Protein AF-A0A940NXD2-F1 (afdb_monomer_lite)

Foldseek 3Di:
DDDPPPPPLVPLDQPDPALVSLLVSCPVQDDPVLSVVLVVVLVPDDDRVVSNVSSVVSNVVSSVVVVPPDD

pLDDT: mean 74.36, std 18.46, range [37.12, 93.81]

Radius of gyration: 14.74 Å; chains: 1; bounding box: 46×25×30 Å

Sequence (71 aa):
MHRTRNQNRGSFQLHGETIPELLHAVKMVLSDRQYHELCAAVNETAGYVNKRGLIFAAVQSRIKREEGCLE

Secondary structure (DSSP, 8-state):
----------------SSHHHHHHHHHTTS-HHHHHHHHHHHHHS-SHHHHHHHHHHHHHHHHHHHT----

Structure (mmCIF, N/CA/C/O backbone):
data_AF-A0A940NXD2-F1
#
_entry.id   AF-A0A940NXD2-F1
#
loop_
_atom_site.group_PDB
_atom_site.id
_atom_site.type_symbol
_atom_site.label_atom_id
_atom_site.label_alt_id
_atom_site.label_comp_id
_atom_site.label_asym_id
_atom_site.label_entity_id
_atom_site.label_seq_id
_atom_site.pdbx_PDB_ins_code
_atom_site.Cartn_x
_atom_site.Cartn_y
_atom_site.Cartn_z
_atom_site.occupancy
_atom_site.B_iso_or_equiv
_atom_site.auth_seq_id
_atom_site.auth_comp_id
_atom_site.auth_asym_id
_atom_site.auth_atom_id
_atom_site.pdbx_PDB_model_num
ATOM 1 N N . MET A 1 1 ? 38.101 3.666 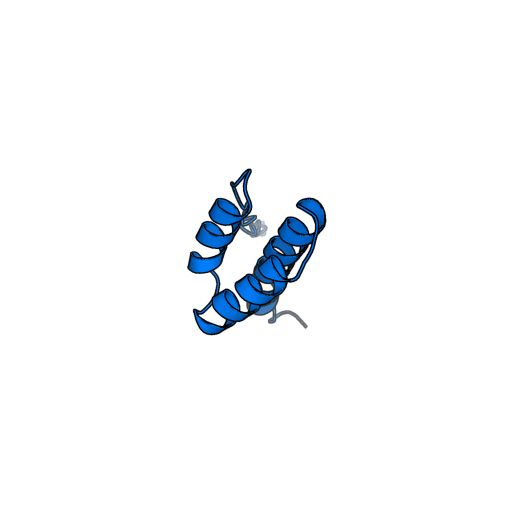-23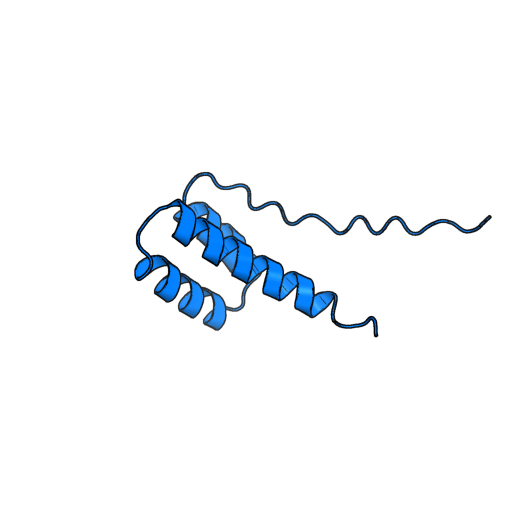.592 1.00 42.06 1 MET A N 1
ATOM 2 C CA . MET A 1 1 ? 37.255 4.525 -22.734 1.00 42.06 1 MET A CA 1
ATOM 3 C C . MET A 1 1 ? 35.923 3.817 -22.542 1.00 42.06 1 MET A C 1
ATOM 5 O O . MET A 1 1 ? 35.136 3.754 -23.479 1.00 42.06 1 MET A O 1
ATOM 9 N N . HIS A 1 2 ? 35.731 3.166 -21.394 1.00 48.75 2 HIS A N 1
ATOM 10 C CA . HIS A 1 2 ? 34.522 2.394 -21.106 1.00 48.75 2 HIS A CA 1
ATOM 11 C C . HIS A 1 2 ? 33.325 3.343 -20.999 1.00 48.75 2 HIS A C 1
ATOM 13 O O . HIS A 1 2 ? 33.320 4.239 -20.160 1.00 48.75 2 HIS A O 1
ATOM 19 N N . ARG A 1 3 ? 32.326 3.169 -21.874 1.00 44.72 3 ARG A N 1
ATOM 20 C CA . ARG A 1 3 ? 31.027 3.835 -21.742 1.00 44.72 3 ARG A CA 1
ATOM 21 C C . ARG A 1 3 ? 30.349 3.251 -20.509 1.00 44.72 3 ARG A C 1
ATOM 23 O O . ARG A 1 3 ? 29.834 2.137 -20.559 1.00 44.72 3 ARG A O 1
ATOM 30 N N . THR A 1 4 ? 30.381 3.983 -19.404 1.00 51.50 4 THR A N 1
ATOM 31 C CA . THR A 1 4 ? 29.573 3.701 -18.222 1.00 51.50 4 THR A CA 1
ATOM 32 C C . THR A 1 4 ? 28.119 3.682 -18.681 1.00 51.50 4 THR A C 1
ATOM 34 O O . THR A 1 4 ? 27.556 4.713 -19.049 1.00 51.50 4 THR A O 1
ATOM 37 N N . ARG A 1 5 ? 27.529 2.485 -18.751 1.00 45.75 5 ARG A N 1
ATOM 38 C CA . ARG A 1 5 ? 26.099 2.280 -18.969 1.00 45.75 5 ARG A CA 1
ATOM 39 C C . ARG A 1 5 ? 25.411 2.872 -17.747 1.00 45.75 5 ARG A C 1
ATOM 41 O O . ARG A 1 5 ? 25.237 2.187 -16.747 1.00 45.75 5 ARG A O 1
ATOM 48 N N . ASN A 1 6 ? 25.112 4.169 -17.817 1.00 49.06 6 ASN A N 1
ATOM 49 C CA . ASN A 1 6 ? 24.196 4.847 -16.919 1.00 49.06 6 ASN A CA 1
ATOM 50 C C . ASN A 1 6 ? 22.886 4.070 -17.018 1.00 49.06 6 ASN A C 1
ATOM 52 O O . ASN A 1 6 ? 22.116 4.242 -17.964 1.00 49.06 6 ASN A O 1
ATOM 56 N N . GLN A 1 7 ? 22.706 3.116 -16.106 1.00 49.44 7 GLN A N 1
ATOM 57 C CA . GLN A 1 7 ? 21.422 2.518 -15.827 1.00 49.44 7 GLN A CA 1
ATOM 58 C C . GLN A 1 7 ? 20.574 3.678 -15.319 1.00 49.44 7 GLN A C 1
ATOM 60 O O . GLN A 1 7 ? 20.517 3.951 -14.123 1.00 49.44 7 GLN A O 1
ATOM 65 N N . ASN A 1 8 ? 19.942 4.391 -16.250 1.00 45.12 8 ASN A N 1
ATOM 66 C CA . ASN A 1 8 ? 18.733 5.128 -15.963 1.00 45.12 8 ASN A CA 1
ATOM 67 C C . ASN A 1 8 ? 17.709 4.059 -15.570 1.00 45.12 8 ASN A C 1
ATOM 69 O O . ASN A 1 8 ? 16.930 3.589 -16.397 1.00 45.12 8 ASN A O 1
ATOM 73 N N . ARG A 1 9 ? 17.837 3.573 -14.328 1.00 49.03 9 ARG A N 1
ATOM 74 C CA . ARG A 1 9 ? 16.834 2.817 -13.597 1.00 49.03 9 ARG A CA 1
ATOM 75 C C . ARG A 1 9 ? 15.634 3.731 -13.620 1.00 49.03 9 ARG A C 1
ATOM 77 O O . ARG A 1 9 ? 15.591 4.670 -12.832 1.00 49.03 9 ARG A O 1
ATOM 84 N N . GLY A 1 10 ? 14.766 3.537 -14.611 1.00 45.78 10 GLY A N 1
ATOM 85 C CA . GLY A 1 10 ? 13.582 4.351 -14.806 1.00 45.78 10 GLY A CA 1
ATOM 86 C C . GLY A 1 10 ? 12.851 4.371 -13.481 1.00 45.78 10 GLY A C 1
ATOM 87 O O . GLY A 1 10 ? 12.283 3.365 -13.065 1.00 45.78 10 GLY A O 1
ATOM 88 N N . SER A 1 11 ? 12.975 5.479 -12.758 1.00 53.66 11 SER A N 1
ATOM 89 C CA . SER A 1 11 ? 12.308 5.662 -11.489 1.00 53.66 11 SER A CA 1
ATOM 90 C C . SER A 1 11 ? 10.835 5.676 -11.834 1.00 53.66 11 SER A C 1
ATOM 92 O O . SER A 1 11 ? 10.348 6.670 -12.372 1.00 53.66 11 SER A O 1
ATOM 94 N N . PHE A 1 12 ? 10.155 4.551 -11.621 1.00 57.31 12 PHE A N 1
ATOM 95 C CA . PHE A 1 12 ? 8.720 4.463 -11.811 1.00 57.31 12 PHE A CA 1
ATOM 96 C C . PHE A 1 12 ? 8.089 5.408 -10.789 1.00 57.31 12 PHE A C 1
ATOM 98 O O . PHE A 1 12 ? 7.932 5.079 -9.612 1.00 57.31 12 PHE A O 1
ATOM 105 N N . GLN A 1 13 ? 7.846 6.644 -11.216 1.00 58.66 13 GLN A N 1
ATOM 106 C CA . GLN A 1 13 ? 7.230 7.666 -10.396 1.00 58.66 13 GLN A CA 1
ATOM 107 C C . GLN A 1 13 ? 5.729 7.466 -10.497 1.00 58.66 13 GLN A C 1
ATOM 109 O O . GLN A 1 13 ? 5.115 7.709 -11.533 1.00 58.66 13 GLN A O 1
ATOM 114 N N . LEU A 1 14 ? 5.144 6.995 -9.399 1.00 65.12 14 LEU A N 1
ATOM 115 C CA . LEU A 1 14 ? 3.703 7.017 -9.225 1.00 65.12 14 LEU A CA 1
ATOM 116 C C . LEU A 1 14 ? 3.263 8.484 -9.127 1.00 65.12 14 LEU A C 1
ATOM 118 O O . LEU A 1 14 ? 3.325 9.093 -8.057 1.00 65.12 14 LEU A O 1
ATOM 122 N N . HIS A 1 15 ? 2.862 9.053 -10.261 1.00 62.25 15 HIS A N 1
ATOM 123 C CA . HIS A 1 15 ? 2.181 10.338 -10.331 1.00 62.25 15 HIS A CA 1
ATOM 124 C C . HIS A 1 15 ? 0.713 10.114 -9.964 1.00 62.25 15 HIS A C 1
ATOM 126 O O . HIS A 1 15 ? -0.058 9.586 -10.756 1.00 62.25 15 HIS A O 1
ATOM 132 N N . GLY A 1 16 ? 0.353 10.449 -8.728 1.00 64.88 16 GLY A N 1
ATOM 133 C CA . GLY A 1 16 ? -1.017 10.370 -8.239 1.00 64.88 16 GLY A CA 1
ATOM 134 C C . GLY A 1 16 ? -1.114 10.967 -6.842 1.00 64.88 16 GLY A C 1
ATOM 135 O O . GLY A 1 16 ? -0.372 10.581 -5.935 1.00 64.88 16 GLY A O 1
ATOM 136 N N . GLU A 1 17 ? -2.018 11.925 -6.666 1.00 72.00 17 GLU A N 1
ATOM 137 C CA . GLU A 1 17 ? -2.250 12.577 -5.370 1.00 72.00 17 GLU A CA 1
ATOM 138 C C . GLU A 1 17 ? -3.258 11.790 -4.521 1.00 72.00 17 GLU A C 1
ATOM 140 O O . GLU A 1 17 ? -3.262 11.882 -3.293 1.00 72.00 17 GLU A O 1
ATOM 145 N N . THR A 1 18 ? -4.072 10.940 -5.152 1.00 85.62 18 THR A N 1
ATOM 146 C CA . THR A 1 18 ? -5.125 10.167 -4.487 1.00 85.62 18 THR A CA 1
ATOM 147 C C . THR A 1 18 ? -4.901 8.656 -4.599 1.00 85.62 18 THR A C 1
ATOM 149 O O . THR A 1 18 ? -4.293 8.155 -5.543 1.00 85.62 18 THR A O 1
ATOM 152 N N . ILE A 1 19 ? -5.412 7.899 -3.621 1.00 88.31 19 ILE A N 1
ATOM 153 C CA . ILE A 1 19 ? -5.361 6.426 -3.609 1.00 88.31 19 ILE A CA 1
ATOM 154 C C . ILE A 1 19 ? -5.886 5.776 -4.905 1.00 88.31 19 ILE A C 1
ATOM 156 O O . ILE A 1 19 ? -5.200 4.885 -5.404 1.00 88.31 19 ILE A O 1
ATOM 160 N N . PRO A 1 20 ? -7.041 6.173 -5.480 1.00 86.88 20 PRO A N 1
ATOM 161 C CA . PRO A 1 20 ? -7.521 5.570 -6.724 1.00 86.88 20 PRO A CA 1
ATOM 162 C C . PRO A 1 20 ? -6.593 5.821 -7.920 1.00 86.88 20 PRO A C 1
ATOM 164 O O . PRO A 1 20 ? -6.415 4.912 -8.727 1.00 86.88 20 PRO A O 1
ATOM 167 N N . GLU A 1 21 ? -5.956 6.993 -8.022 1.00 87.81 21 GLU A N 1
ATOM 168 C CA . GLU A 1 21 ? -4.969 7.248 -9.084 1.00 87.81 21 GLU A CA 1
ATOM 169 C C . GLU A 1 21 ? -3.729 6.371 -8.933 1.00 87.81 21 GLU A C 1
ATOM 171 O O . GLU A 1 21 ? -3.274 5.748 -9.893 1.00 87.81 21 GLU A O 1
ATOM 176 N N . LEU A 1 22 ? -3.228 6.247 -7.701 1.00 86.94 22 LEU A N 1
ATOM 177 C CA . LEU A 1 22 ? -2.114 5.356 -7.400 1.00 86.94 22 LEU A CA 1
ATOM 178 C C . LEU A 1 22 ? -2.472 3.896 -7.723 1.00 86.94 22 LEU A C 1
ATOM 180 O O . LEU A 1 22 ? -1.666 3.199 -8.332 1.00 86.94 22 LEU A O 1
ATOM 184 N N . LEU A 1 23 ? -3.685 3.440 -7.385 1.00 87.88 23 LEU A N 1
ATOM 185 C CA . LEU A 1 23 ? -4.178 2.104 -7.741 1.00 87.88 23 LEU A CA 1
ATOM 186 C C . LEU A 1 23 ? -4.259 1.905 -9.265 1.00 87.88 23 LEU A C 1
ATOM 188 O O . LEU A 1 23 ? -3.847 0.864 -9.775 1.00 87.88 23 LEU A O 1
ATOM 192 N N . HIS A 1 24 ? -4.719 2.907 -10.014 1.00 87.44 24 HIS A N 1
ATOM 193 C CA . HIS A 1 24 ? -4.745 2.835 -11.474 1.00 87.44 24 HIS A CA 1
ATOM 194 C C . HIS A 1 24 ? -3.331 2.6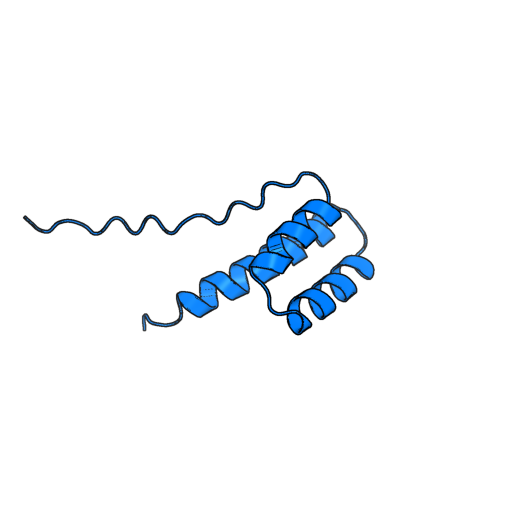60 -12.045 1.00 87.44 24 HIS A C 1
ATOM 196 O O . HIS A 1 24 ? -3.099 1.763 -12.857 1.00 87.44 24 HIS A O 1
ATOM 202 N N . ALA A 1 25 ? -2.371 3.459 -11.575 1.00 84.31 25 ALA A N 1
ATOM 203 C CA . ALA A 1 25 ? -0.989 3.386 -12.037 1.00 84.31 25 ALA A CA 1
ATOM 204 C C . ALA A 1 25 ? -0.361 2.010 -11.762 1.00 84.31 25 ALA A C 1
ATOM 206 O O . ALA A 1 25 ? 0.294 1.440 -12.634 1.00 84.31 25 ALA A O 1
ATOM 207 N N . VAL A 1 26 ? -0.602 1.422 -10.585 1.00 85.12 26 VAL A N 1
ATOM 208 C CA . VAL A 1 26 ? -0.052 0.094 -10.258 1.00 85.12 26 VAL A CA 1
ATOM 209 C C . VAL A 1 26 ? -0.743 -1.049 -10.984 1.00 85.12 26 VAL A C 1
ATOM 211 O O . VAL A 1 26 ? -0.106 -2.078 -11.195 1.00 85.12 26 VAL A O 1
ATOM 214 N N . LYS A 1 27 ? -1.998 -0.890 -11.422 1.00 86.00 27 LYS A N 1
ATOM 215 C CA . LYS A 1 27 ? -2.684 -1.887 -12.257 1.00 86.00 27 LYS A CA 1
ATOM 216 C C . LYS A 1 27 ? -1.951 -2.132 -13.579 1.00 86.00 27 LYS A C 1
ATOM 218 O O . LYS A 1 27 ? -1.993 -3.239 -14.097 1.00 86.00 27 LYS A O 1
ATOM 223 N N . MET A 1 28 ? -1.247 -1.127 -14.103 1.00 81.12 28 MET A N 1
ATOM 224 C CA . MET A 1 28 ? -0.437 -1.275 -15.318 1.00 81.12 28 MET A CA 1
ATOM 225 C C . MET A 1 28 ? 0.852 -2.081 -15.097 1.00 81.12 28 MET A C 1
ATOM 227 O O . MET A 1 28 ? 1.454 -2.542 -16.061 1.00 81.12 28 MET A O 1
ATOM 231 N N . VAL A 1 29 ? 1.282 -2.245 -13.843 1.00 80.88 29 VAL A N 1
ATOM 232 C CA . VAL A 1 29 ? 2.559 -2.882 -13.466 1.00 80.88 29 VAL A CA 1
ATOM 233 C C . VAL A 1 29 ? 2.341 -4.237 -12.786 1.00 80.88 29 VAL A C 1
ATOM 235 O O . VAL A 1 29 ? 3.189 -5.128 -12.836 1.00 80.88 29 VAL A O 1
ATOM 238 N N . LEU A 1 30 ? 1.204 -4.405 -12.113 1.00 83.56 30 LEU A N 1
ATOM 239 C CA . LEU A 1 30 ? 0.838 -5.603 -11.372 1.00 83.56 30 LEU A CA 1
ATOM 240 C C . LEU A 1 30 ? -0.080 -6.497 -12.205 1.00 83.56 30 LEU A C 1
ATOM 242 O O . LEU A 1 30 ? -0.952 -6.036 -12.928 1.00 83.56 30 LEU A O 1
ATOM 246 N N . SER A 1 31 ? 0.066 -7.807 -12.033 1.00 86.12 31 SER A N 1
ATOM 247 C CA . SER A 1 31 ? -0.916 -8.777 -12.530 1.00 86.12 31 SER A CA 1
ATOM 248 C C . SER A 1 31 ? -2.249 -8.615 -11.787 1.00 86.12 31 SER A C 1
ATOM 250 O O . SER A 1 31 ? -2.226 -8.316 -10.591 1.00 86.12 31 SER A O 1
ATOM 252 N N . ASP A 1 32 ? -3.384 -8.920 -12.429 1.00 87.94 32 ASP A N 1
ATOM 253 C CA . ASP A 1 32 ? -4.733 -8.802 -11.836 1.00 87.94 32 ASP A CA 1
ATOM 254 C C . ASP A 1 32 ? -4.844 -9.379 -10.420 1.00 87.94 32 ASP A C 1
ATOM 256 O O . ASP A 1 32 ? -5.392 -8.736 -9.530 1.00 87.94 32 ASP A O 1
ATOM 260 N N . ARG A 1 33 ? -4.258 -10.559 -10.174 1.00 89.25 33 ARG A N 1
ATOM 261 C CA . ARG A 1 33 ? -4.259 -11.182 -8.841 1.00 89.25 33 ARG A CA 1
ATOM 262 C C . ARG A 1 33 ? -3.586 -10.303 -7.783 1.00 89.25 33 ARG A C 1
ATOM 264 O O . ARG A 1 33 ? -4.161 -10.077 -6.726 1.00 89.25 33 ARG A O 1
ATOM 271 N N . GLN A 1 34 ? -2.401 -9.773 -8.082 1.00 88.12 34 GLN A N 1
ATOM 272 C CA . GLN A 1 34 ? -1.679 -8.918 -7.137 1.00 88.12 34 GLN A CA 1
ATOM 273 C C . GLN A 1 34 ? -2.324 -7.551 -6.974 1.00 88.12 34 GLN A C 1
ATOM 275 O O . GLN A 1 34 ? -2.293 -6.991 -5.883 1.00 88.12 34 GLN A O 1
ATOM 280 N N . TYR A 1 35 ? -2.925 -7.025 -8.039 1.00 90.19 35 TYR A N 1
AT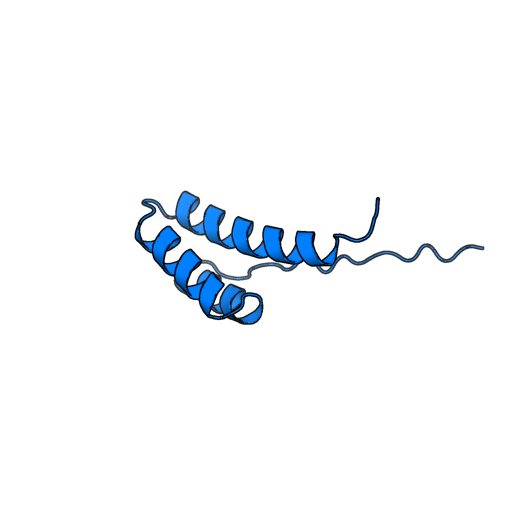OM 281 C CA . TYR A 1 35 ? -3.736 -5.823 -7.947 1.00 90.19 35 TYR A CA 1
ATOM 282 C C . TYR A 1 35 ? -4.925 -6.030 -6.995 1.00 90.19 35 TYR A C 1
ATOM 284 O O . TYR A 1 35 ? -5.187 -5.176 -6.152 1.00 90.19 35 TYR A O 1
ATOM 292 N N . HIS A 1 36 ? -5.601 -7.181 -7.070 1.00 91.81 36 HIS A N 1
ATOM 293 C CA . HIS A 1 36 ? -6.730 -7.501 -6.195 1.00 91.81 36 HIS A CA 1
ATOM 294 C C . HIS A 1 36 ? -6.306 -7.637 -4.724 1.00 91.81 36 HIS A C 1
ATOM 296 O O . HIS A 1 36 ? -6.945 -7.055 -3.850 1.00 91.81 36 HIS A O 1
ATOM 302 N N . GLU A 1 37 ? -5.201 -8.343 -4.457 1.00 91.69 37 GLU A N 1
ATOM 303 C CA . GLU A 1 37 ? -4.629 -8.476 -3.107 1.00 91.69 37 GLU A CA 1
ATOM 304 C C . GLU A 1 37 ? -4.200 -7.116 -2.537 1.00 91.69 37 GLU A C 1
ATOM 306 O O . GLU A 1 37 ? -4.500 -6.795 -1.386 1.00 91.69 37 GLU A O 1
ATOM 311 N N . LEU A 1 38 ? -3.563 -6.273 -3.357 1.00 91.38 38 LEU A N 1
ATOM 312 C CA . LEU A 1 38 ? -3.198 -4.915 -2.965 1.00 91.38 38 LEU A CA 1
ATOM 313 C C . LEU A 1 38 ? -4.435 -4.062 -2.669 1.00 91.38 38 LEU A C 1
ATOM 315 O O . LEU A 1 38 ? -4.447 -3.322 -1.690 1.00 91.38 38 LEU A O 1
ATOM 319 N N . CYS A 1 39 ? -5.475 -4.158 -3.498 1.00 91.44 39 CYS A N 1
ATOM 320 C CA . CYS A 1 39 ? -6.708 -3.403 -3.313 1.00 91.44 39 CYS A CA 1
ATOM 321 C C . CYS A 1 39 ? -7.409 -3.784 -2.002 1.00 91.44 39 CYS A C 1
ATOM 323 O O . CYS A 1 39 ? -7.869 -2.894 -1.288 1.00 91.44 39 CYS A O 1
ATOM 325 N N . ALA A 1 40 ? -7.444 -5.076 -1.657 1.00 93.81 40 ALA A N 1
ATOM 326 C CA . ALA A 1 40 ? -7.962 -5.546 -0.373 1.00 93.81 40 ALA A CA 1
ATOM 327 C C . ALA A 1 40 ? -7.147 -4.969 0.798 1.00 93.81 40 ALA A C 1
ATOM 329 O O . ALA A 1 40 ? -7.709 -4.286 1.653 1.00 93.81 40 ALA A O 1
ATOM 330 N N . ALA A 1 41 ? -5.816 -5.097 0.755 1.00 91.69 41 ALA A N 1
ATOM 331 C CA . ALA A 1 41 ? -4.934 -4.573 1.798 1.00 91.69 41 ALA A CA 1
ATOM 332 C C . ALA A 1 41 ? -5.050 -3.046 1.970 1.00 91.69 41 ALA A C 1
ATOM 334 O O . ALA A 1 41 ? -5.072 -2.534 3.090 1.00 91.69 41 ALA A O 1
ATOM 335 N N . VAL A 1 42 ? -5.160 -2.295 0.870 1.00 91.06 42 VAL A N 1
ATOM 336 C CA . VAL A 1 42 ? -5.377 -0.838 0.883 1.00 91.06 42 VAL A CA 1
ATOM 337 C C . VAL A 1 42 ? -6.752 -0.482 1.449 1.00 91.06 42 VAL A C 1
ATOM 339 O O . VAL A 1 42 ? -6.886 0.547 2.110 1.00 91.06 42 VAL A O 1
ATOM 342 N N . ASN A 1 43 ? -7.774 -1.301 1.202 1.00 92.25 43 ASN A N 1
ATOM 343 C CA . ASN A 1 43 ? -9.112 -1.089 1.743 1.00 92.25 43 ASN A CA 1
ATOM 344 C C . ASN A 1 43 ? -9.170 -1.349 3.258 1.00 92.25 43 ASN A C 1
ATOM 346 O O . ASN A 1 43 ? -9.776 -0.565 3.983 1.00 92.25 43 ASN A O 1
ATOM 350 N N . GLU A 1 44 ? -8.497 -2.399 3.730 1.00 93.75 44 GLU A N 1
ATOM 351 C CA . GLU A 1 44 ? -8.402 -2.759 5.153 1.00 93.75 44 GLU A CA 1
ATOM 352 C C . GLU A 1 44 ? -7.501 -1.804 5.953 1.00 93.75 44 GLU A C 1
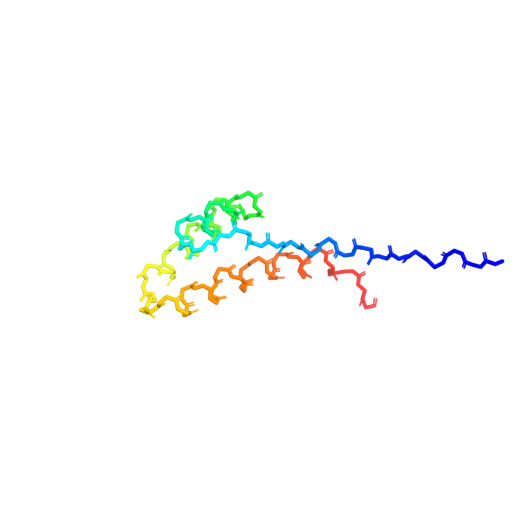ATOM 354 O O . GLU A 1 44 ? -7.674 -1.617 7.157 1.00 93.75 44 GLU A O 1
ATOM 359 N N . THR A 1 45 ? -6.545 -1.159 5.287 1.00 92.62 45 THR A N 1
ATOM 360 C CA . THR A 1 45 ? -5.620 -0.223 5.928 1.00 92.62 45 THR A CA 1
ATOM 361 C C . THR A 1 45 ? -6.288 1.118 6.203 1.00 92.62 45 THR A C 1
ATOM 363 O O . THR A 1 45 ? -6.793 1.773 5.298 1.00 92.62 45 THR A O 1
ATOM 366 N N . ALA A 1 46 ? -6.233 1.603 7.441 1.00 91.00 46 ALA A N 1
ATOM 367 C CA . ALA A 1 46 ? -6.675 2.954 7.773 1.00 91.00 46 ALA A CA 1
ATOM 368 C C . ALA A 1 46 ? -5.566 3.994 7.523 1.00 91.00 46 ALA A C 1
ATOM 370 O O . ALA A 1 46 ? -4.381 3.727 7.716 1.00 91.00 46 ALA A O 1
ATOM 371 N N . GLY A 1 47 ? -5.962 5.209 7.137 1.00 90.56 47 GLY A N 1
ATOM 372 C CA . GLY A 1 47 ? -5.046 6.339 6.960 1.00 90.56 47 GLY A CA 1
ATOM 373 C C . GLY A 1 47 ? -4.393 6.414 5.576 1.00 90.56 47 GLY A C 1
ATOM 374 O O . GLY A 1 47 ? -3.855 5.445 5.045 1.00 90.56 47 GLY A O 1
ATOM 375 N N . TYR A 1 48 ? -4.421 7.611 4.986 1.00 86.50 48 TYR A N 1
ATOM 376 C CA . TYR A 1 48 ? -3.904 7.866 3.638 1.00 86.50 48 TYR A CA 1
ATOM 377 C C . TYR A 1 48 ? -2.411 7.527 3.493 1.00 86.50 48 TYR A C 1
ATOM 379 O O . TYR A 1 48 ? -2.017 6.903 2.511 1.00 86.50 48 TYR A O 1
ATOM 387 N N . VAL A 1 49 ? -1.590 7.886 4.487 1.00 87.69 49 VAL A N 1
ATOM 388 C CA . VAL A 1 49 ? -0.136 7.647 4.466 1.00 87.69 49 VAL A CA 1
ATOM 389 C C . VAL A 1 49 ? 0.177 6.150 4.393 1.00 87.69 49 VAL A C 1
ATOM 391 O O . VAL A 1 49 ? 0.978 5.734 3.557 1.00 87.69 49 VAL A O 1
ATOM 394 N N . ASN A 1 50 ? -0.506 5.331 5.197 1.00 90.25 50 ASN A N 1
ATOM 395 C CA . ASN A 1 50 ? -0.304 3.882 5.211 1.00 90.25 50 ASN A CA 1
ATOM 396 C C . ASN A 1 50 ? -0.787 3.235 3.907 1.00 90.25 50 ASN A C 1
ATOM 398 O O . ASN A 1 50 ? -0.067 2.427 3.321 1.00 90.25 50 ASN A O 1
ATOM 402 N N . LYS A 1 51 ? -1.961 3.647 3.404 1.00 91.31 51 LYS A N 1
ATOM 403 C CA . LYS A 1 51 ? -2.477 3.202 2.099 1.00 91.31 51 LYS A CA 1
ATOM 404 C C . LYS A 1 51 ? -1.489 3.507 0.972 1.00 91.31 51 LYS A C 1
ATOM 406 O O . LYS A 1 51 ? -1.176 2.633 0.168 1.00 91.31 51 LYS A O 1
ATOM 411 N N . ARG A 1 52 ? -0.952 4.731 0.940 1.00 87.12 52 ARG A N 1
ATOM 412 C CA . ARG A 1 52 ? 0.056 5.151 -0.041 1.00 87.12 52 ARG A CA 1
ATOM 413 C C . ARG A 1 52 ? 1.327 4.308 0.077 1.00 87.12 52 ARG A C 1
ATOM 415 O O . ARG A 1 52 ? 1.827 3.833 -0.937 1.00 87.12 52 ARG A O 1
ATOM 422 N N . GLY A 1 53 ? 1.810 4.062 1.295 1.00 88.06 53 GLY A N 1
ATOM 423 C CA . GLY A 1 53 ? 2.985 3.224 1.547 1.00 88.06 53 GLY A CA 1
ATOM 424 C C . GLY A 1 53 ? 2.857 1.803 0.987 1.00 88.06 53 GLY A C 1
ATOM 425 O O . GLY A 1 53 ? 3.777 1.331 0.322 1.00 88.06 53 GLY A O 1
ATOM 426 N N . LEU A 1 54 ? 1.703 1.151 1.176 1.00 90.19 54 LEU A N 1
ATOM 427 C CA . LEU A 1 54 ? 1.441 -0.191 0.636 1.00 90.19 54 LEU A CA 1
ATOM 428 C C . LEU A 1 54 ? 1.517 -0.237 -0.892 1.00 90.19 54 LEU A C 1
ATOM 430 O O . LEU A 1 54 ? 2.138 -1.138 -1.457 1.00 90.19 54 LEU A O 1
ATOM 434 N N . ILE A 1 55 ? 0.931 0.756 -1.562 1.00 89.00 55 ILE A N 1
ATOM 435 C CA . ILE A 1 55 ? 0.924 0.833 -3.027 1.00 89.00 55 ILE A CA 1
ATOM 436 C C . ILE A 1 55 ? 2.351 1.005 -3.565 1.00 89.00 55 ILE A C 1
ATOM 438 O O . ILE A 1 55 ? 2.764 0.291 -4.480 1.00 89.00 55 ILE A O 1
ATOM 442 N N . PHE A 1 56 ? 3.144 1.886 -2.949 1.00 84.62 56 PHE A N 1
ATOM 443 C CA . PHE A 1 56 ? 4.554 2.065 -3.306 1.00 84.62 56 PHE A CA 1
ATOM 444 C C . PHE A 1 56 ? 5.392 0.806 -3.040 1.00 84.62 56 PHE A C 1
ATOM 446 O O . PHE A 1 56 ? 6.238 0.448 -3.861 1.00 84.62 56 PHE A O 1
ATOM 453 N N . ALA A 1 57 ? 5.158 0.114 -1.922 1.00 85.81 57 ALA A N 1
ATOM 454 C CA . ALA A 1 57 ? 5.865 -1.119 -1.587 1.00 85.81 57 ALA A CA 1
ATOM 455 C C . ALA A 1 57 ? 5.570 -2.249 -2.590 1.00 85.81 57 ALA A C 1
ATOM 457 O O . ALA A 1 57 ? 6.479 -2.996 -2.962 1.00 85.81 57 ALA A O 1
ATOM 458 N N . ALA A 1 58 ? 4.329 -2.348 -3.077 1.00 85.12 58 ALA A N 1
ATOM 459 C CA . ALA A 1 58 ? 3.937 -3.336 -4.081 1.00 85.12 58 ALA A CA 1
ATOM 460 C C . ALA A 1 58 ? 4.651 -3.121 -5.426 1.00 85.12 58 ALA A C 1
ATOM 462 O O . ALA A 1 58 ? 5.151 -4.076 -6.023 1.00 85.12 58 ALA A O 1
ATOM 463 N N . VAL A 1 59 ? 4.775 -1.866 -5.868 1.00 80.81 59 VAL A N 1
ATOM 464 C CA . VAL A 1 59 ? 5.516 -1.512 -7.092 1.00 80.81 59 VAL A CA 1
ATOM 465 C C . VAL A 1 59 ? 7.007 -1.758 -6.928 1.00 80.81 59 VAL A C 1
ATOM 467 O O . VAL A 1 59 ? 7.617 -2.401 -7.779 1.00 80.81 59 VAL A O 1
ATOM 470 N N . GLN A 1 60 ? 7.599 -1.316 -5.815 1.00 80.38 60 GLN A N 1
ATOM 471 C CA . GLN A 1 60 ? 9.016 -1.570 -5.551 1.00 80.38 60 GLN A CA 1
ATOM 472 C C . GLN A 1 60 ? 9.331 -3.066 -5.511 1.00 80.38 60 GLN A C 1
ATOM 474 O O . GLN A 1 60 ? 10.359 -3.486 -6.034 1.00 80.38 60 GLN A O 1
ATOM 479 N N . SER A 1 61 ? 8.438 -3.883 -4.951 1.00 78.50 61 SER A N 1
ATOM 480 C CA . SER A 1 61 ? 8.605 -5.339 -4.920 1.00 78.50 61 SER A CA 1
ATOM 481 C C . SER A 1 61 ? 8.586 -5.966 -6.317 1.00 78.50 61 SER A C 1
ATOM 483 O O . SER A 1 61 ? 9.265 -6.967 -6.536 1.00 78.50 61 SER A O 1
ATOM 485 N N . ARG A 1 62 ? 7.855 -5.385 -7.278 1.00 74.38 62 ARG A N 1
ATOM 486 C CA . ARG A 1 62 ? 7.903 -5.808 -8.686 1.00 74.38 62 ARG A CA 1
ATOM 487 C C . ARG A 1 62 ? 9.190 -5.388 -9.373 1.00 74.38 62 ARG A C 1
ATOM 489 O O . ARG A 1 62 ? 9.855 -6.243 -9.944 1.00 74.38 62 ARG A O 1
ATOM 496 N N . ILE A 1 63 ? 9.574 -4.121 -9.239 1.00 69.50 63 ILE A N 1
ATOM 497 C CA . ILE A 1 63 ? 10.810 -3.592 -9.833 1.00 69.50 63 ILE A CA 1
ATOM 498 C C . ILE A 1 63 ? 12.028 -4.361 -9.299 1.00 69.50 63 ILE A C 1
ATOM 500 O O . ILE A 1 63 ? 12.896 -4.775 -10.060 1.00 69.50 63 ILE A O 1
ATOM 504 N N . LYS A 1 64 ? 12.062 -4.646 -7.991 1.00 61.66 64 LYS A N 1
ATOM 505 C CA . LYS A 1 64 ? 13.137 -5.423 -7.361 1.00 61.66 64 LYS A CA 1
ATOM 506 C C . LYS A 1 64 ? 13.174 -6.887 -7.820 1.00 61.66 64 LYS A C 1
ATOM 508 O O . LYS A 1 64 ? 14.234 -7.498 -7.769 1.00 61.66 64 LYS A O 1
ATOM 513 N N . ARG A 1 65 ? 12.048 -7.459 -8.266 1.00 51.94 65 ARG A N 1
ATOM 514 C CA . ARG A 1 65 ? 12.013 -8.815 -8.839 1.00 51.94 65 ARG A CA 1
ATOM 515 C C . ARG A 1 65 ? 12.510 -8.873 -10.284 1.00 51.94 65 ARG A C 1
ATOM 517 O O . ARG A 1 65 ? 12.991 -9.927 -10.676 1.00 51.94 65 ARG A O 1
ATOM 524 N N . GLU A 1 66 ? 12.447 -7.780 -11.042 1.00 50.84 66 GLU A N 1
ATOM 525 C CA . GLU A 1 66 ? 13.116 -7.695 -12.352 1.00 50.84 66 GLU A CA 1
ATOM 526 C C . GLU A 1 66 ? 14.629 -7.457 -12.217 1.00 50.84 66 GLU A C 1
ATOM 528 O O . GLU A 1 66 ? 15.411 -7.976 -13.005 1.00 50.84 66 GLU A O 1
ATOM 533 N N . GLU A 1 67 ? 15.063 -6.783 -11.149 1.00 44.22 67 GLU A N 1
ATOM 534 C CA . GLU A 1 67 ? 16.480 -6.618 -10.775 1.00 44.22 67 GLU A CA 1
ATOM 535 C C . GLU A 1 67 ? 17.019 -7.814 -9.947 1.00 44.22 67 GLU A C 1
ATOM 537 O O . GLU A 1 67 ? 18.028 -7.703 -9.254 1.00 44.22 67 GLU A O 1
ATOM 542 N N . GLY A 1 68 ? 16.344 -8.967 -9.997 1.00 40.91 68 GLY A N 1
ATOM 543 C CA . GLY A 1 68 ? 16.718 -10.216 -9.324 1.00 40.91 68 GLY A CA 1
ATOM 544 C C . GLY A 1 68 ? 17.703 -11.089 -10.112 1.00 40.91 68 GLY A C 1
ATOM 545 O O . GLY A 1 68 ? 17.593 -12.309 -10.065 1.00 40.91 68 GLY A O 1
ATOM 546 N N . CYS A 1 69 ? 18.632 -10.474 -10.848 1.00 37.12 69 CYS A N 1
ATOM 547 C CA . CYS A 1 69 ? 19.787 -11.127 -11.472 1.00 37.12 69 CYS A CA 1
ATOM 548 C C . CYS A 1 69 ? 21.034 -10.256 -11.242 1.00 37.12 69 CYS A C 1
ATOM 550 O O . CYS A 1 69 ? 21.554 -9.637 -12.169 1.00 37.12 69 CYS A O 1
ATOM 552 N N . LEU A 1 70 ? 21.476 -10.147 -9.987 1.00 43.53 70 LEU A N 1
ATOM 553 C CA . LEU A 1 70 ? 22.860 -9.802 -9.658 1.00 43.53 70 LEU A CA 1
ATOM 554 C C . LEU A 1 70 ? 23.179 -10.271 -8.226 1.00 43.53 70 LEU A C 1
ATOM 556 O O . LEU A 1 70 ? 23.195 -9.479 -7.285 1.00 43.5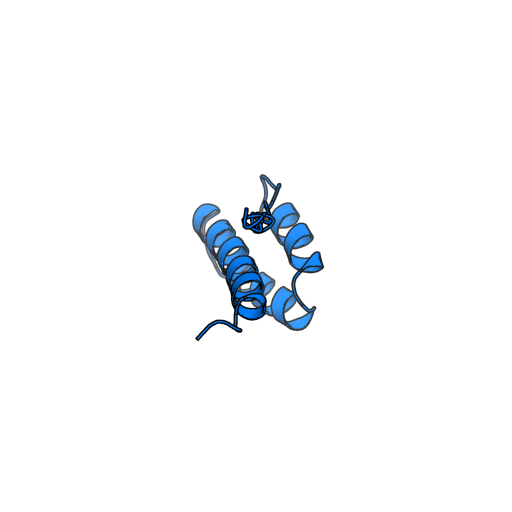3 70 LEU A O 1
ATOM 560 N N . GLU A 1 71 ? 23.384 -11.577 -8.080 1.00 38.47 71 GLU A N 1
ATOM 561 C CA . GLU A 1 71 ? 24.410 -12.111 -7.173 1.00 38.47 71 GLU A CA 1
ATOM 562 C C . GLU A 1 71 ? 25.543 -12.675 -8.034 1.00 38.47 71 GLU A C 1
ATOM 564 O O . GLU A 1 71 ? 25.225 -13.237 -9.111 1.00 38.47 71 GLU A O 1
#